Protein 5E56 (pdb70)

Structure (mmCIF, N/CA/C/O backbone):
data_5E56
#
_entry.id   5E56
#
_cell.length_a   47.538
_cell.length_b   36.598
_cell.length_c   65.149
_cell.angle_alpha   90.00
_cell.angle_beta   105.13
_cell.angle_gamma   90.00
#
_symmetry.space_group_name_H-M   'C 1 2 1'
#
loop_
_entity.id
_entity.type
_entity.pdbx_description
1 polymer 'Cytotoxic T-lymphocyte protein 4'
2 non-polymer 'SODIUM ION'
3 water water
#
loop_
_atom_site.group_PDB
_atom_site.id
_atom_site.type_symbol
_atom_site.label_atom_id
_atom_site.label_alt_id
_atom_site.label_comp_id
_atom_site.label_asym_id
_atom_site.label_entity_id
_atom_site.label_seq_id
_atom_site.pdbx_PDB_ins_code
_atom_site.Cartn_x
_atom_site.Cartn_y
_atom_site.Cartn_z
_atom_site.occupancy
_atom_site.B_iso_or_equiv
_atom_site.auth_seq_id
_atom_site.auth_comp_id
_atom_site.auth_asym_id
_atom_site.auth_atom_id
_atom_site.pdbx_PDB_model_num
ATOM 1 N N . ILE A 1 1 ? 5.768 11.461 4.621 1.00 36.57 1 ILE A N 1
ATOM 2 C CA . ILE A 1 1 ? 6.458 11.041 5.840 1.00 31.25 1 ILE A CA 1
ATOM 3 C C . ILE A 1 1 ? 6.168 11.971 7.021 1.00 38.85 1 ILE A C 1
ATOM 4 O O . ILE A 1 1 ? 5.972 13.174 6.843 1.00 42.76 1 ILE A O 1
ATOM 9 N N . GLN A 1 2 ? 6.115 11.392 8.221 1.00 30.51 2 GLN A N 1
ATOM 10 C CA . GLN A 1 2 ? 5.850 12.125 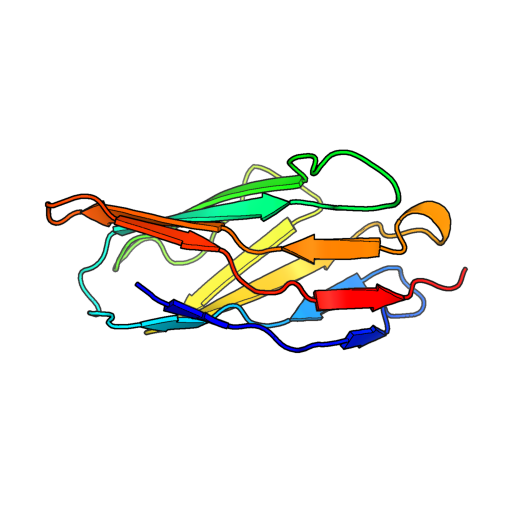9.453 1.00 28.99 2 GLN A CA 1
ATOM 11 C C . GLN A 1 2 ? 7.112 12.177 10.303 1.00 31.74 2 GLN A C 1
ATOM 12 O O . GLN A 1 2 ? 7.795 11.169 10.463 1.00 30.85 2 GLN A O 1
ATOM 18 N N . VAL A 1 3 ? 7.417 13.349 10.853 1.00 26.06 3 VAL A N 1
ATOM 19 C CA . VAL A 1 3 ? 8.631 13.523 11.642 1.00 24.42 3 VAL A CA 1
ATOM 20 C C . VAL A 1 3 ? 8.255 13.926 13.062 1.00 28.01 3 VAL A C 1
ATOM 21 O O . VAL A 1 3 ? 7.432 14.817 13.264 1.00 28.89 3 VAL A O 1
ATOM 25 N N . THR A 1 4 ? 8.845 13.263 14.048 1.00 26.77 4 THR A N 1
ATOM 26 C CA . THR A 1 4 ? 8.550 13.599 15.436 1.00 26.97 4 THR A CA 1
ATOM 27 C C . THR A 1 4 ? 9.828 13.751 16.243 1.00 26.86 4 THR A C 1
ATOM 28 O O . THR A 1 4 ? 10.871 13.168 15.916 1.00 26.24 4 THR A O 1
ATOM 32 N N . GLN A 1 5 ? 9.746 14.572 17.278 1.00 24.86 5 GLN A N 1
ATOM 33 C CA . GLN A 1 5 ? 10.878 14.877 18.136 1.00 24.92 5 GLN A CA 1
ATOM 34 C C . GLN A 1 5 ? 10.301 15.348 19.466 1.00 27.05 5 GLN A C 1
ATOM 35 O O . GLN A 1 5 ? 9.134 15.746 19.521 1.00 27.55 5 GLN A O 1
ATOM 41 N N . PRO A 1 6 ? 11.084 15.262 20.556 1.00 26.92 6 PRO A N 1
ATOM 42 C CA . PRO A 1 6 ? 10.521 15.646 21.857 1.00 26.17 6 PRO A CA 1
ATOM 43 C C . PRO A 1 6 ? 10.228 17.141 21.929 1.00 27.76 6 PRO A C 1
ATOM 44 O O . PRO A 1 6 ? 10.822 17.929 21.206 1.00 30.14 6 PRO A O 1
ATOM 48 N N A SER A 1 7 ? 9.313 17.524 22.811 0.41 29.03 7 SER A N 1
ATOM 49 N N B SER A 1 7 ? 9.317 17.533 22.810 0.59 29.03 7 SER A N 1
ATOM 50 C CA A SER A 1 7 ? 8.885 18.913 22.894 0.41 30.72 7 SER A CA 1
ATOM 51 C CA B SER A 1 7 ? 8.897 18.927 22.859 0.59 30.78 7 SER A CA 1
ATOM 52 C C A SER A 1 7 ? 9.959 19.838 23.456 0.41 30.39 7 SER A C 1
ATOM 53 C C B SER A 1 7 ? 9.921 19.866 23.493 0.59 30.40 7 SER A C 1
ATOM 54 O O A SER A 1 7 ? 10.158 20.944 22.954 0.41 33.27 7 SER A O 1
ATOM 55 O O B SER A 1 7 ? 10.045 21.018 23.078 0.59 31.80 7 SER A O 1
ATOM 60 N N . VAL A 1 8 ? 10.640 19.385 24.504 1.00 30.79 8 VAL A N 1
ATOM 61 C CA . VAL A 1 8 ? 11.618 20.218 25.215 1.00 32.64 8 VAL A CA 1
ATOM 62 C C . VAL A 1 8 ? 12.858 19.430 25.627 1.00 38.75 8 VAL A C 1
ATOM 63 O O . VAL A 1 8 ? 12.788 18.230 25.887 1.00 38.41 8 VAL A O 1
ATOM 67 N N . VAL A 1 9 ? 13.993 20.120 25.673 1.00 33.63 9 VAL A N 1
ATOM 68 C CA . VAL A 1 9 ? 15.227 19.571 26.210 1.00 31.66 9 VAL A CA 1
ATOM 69 C C . VAL A 1 9 ? 15.955 20.687 26.941 1.00 32.75 9 VAL A C 1
ATOM 70 O O . VAL A 1 9 ? 15.962 21.835 26.489 1.00 36.55 9 VAL A O 1
ATOM 74 N N . LEU A 1 10 ? 16.538 20.356 28.089 1.00 33.20 10 LEU A N 1
ATOM 75 C CA . LEU A 1 10 ? 17.396 21.278 28.812 1.00 32.54 10 LEU A CA 1
ATOM 76 C C . LEU A 1 10 ? 18.832 20.976 28.402 1.00 39.10 10 LEU A C 1
ATOM 77 O O . LEU A 1 10 ? 19.277 19.833 28.495 1.00 42.19 10 LEU A O 1
ATOM 82 N N . ALA A 1 11 ? 19.550 21.985 27.916 1.00 37.31 11 ALA A N 1
ATOM 83 C CA . ALA A 1 11 ? 20.948 21.783 27.557 1.00 34.48 11 ALA A CA 1
ATOM 84 C C . ALA A 1 11 ? 21.782 21.639 28.826 1.00 37.12 11 ALA A C 1
ATOM 85 O O . ALA A 1 11 ? 21.412 22.145 29.888 1.00 43.45 11 ALA A O 1
ATOM 87 N N . SER A 1 12 ? 22.908 20.945 28.717 1.00 37.04 12 SER A N 1
ATOM 88 C CA . SER A 1 12 ? 23.797 20.775 29.857 1.00 36.56 12 SER A CA 1
ATOM 89 C C . SER A 1 12 ? 24.520 22.078 30.188 1.00 45.68 12 SER A C 1
ATOM 90 O O . SER A 1 12 ? 24.483 23.040 29.413 1.00 44.04 12 SER A O 1
ATOM 93 N N . SER A 1 13 ? 25.189 22.100 31.337 1.00 45.69 13 SER A N 1
ATOM 94 C CA . SER A 1 13 ? 25.962 23.261 31.756 1.00 47.15 13 SER A CA 1
ATOM 95 C C . SER A 1 13 ? 27.107 23.555 30.788 1.00 48.70 13 SER A C 1
ATOM 96 O O . SER A 1 13 ? 27.688 24.638 30.813 1.00 51.21 13 SER A O 1
ATOM 99 N N . HIS A 1 14 ? 27.422 22.584 29.936 1.00 44.86 14 HIS A N 1
ATOM 100 C CA . HIS A 1 14 ? 28.466 22.745 28.932 1.00 46.95 14 HIS A CA 1
ATOM 101 C C . HIS A 1 14 ? 27.917 23.077 27.544 1.00 44.32 14 HIS A C 1
ATOM 102 O O . HIS A 1 14 ? 28.641 22.987 26.551 1.00 49.36 14 HIS A O 1
ATOM 109 N N . GLY A 1 15 ? 26.645 23.461 27.472 1.00 40.99 15 GLY A N 1
ATOM 110 C CA . GLY A 1 15 ? 26.043 23.872 26.211 1.00 36.15 15 GLY A CA 1
ATOM 111 C C . GLY A 1 15 ? 25.835 22.745 25.209 1.00 37.60 15 GLY A C 1
ATOM 112 O O . GLY A 1 15 ? 25.955 22.942 23.992 1.00 36.35 15 GLY A O 1
ATOM 113 N N . VAL A 1 16 ? 25.515 21.560 25.722 1.00 35.05 16 VAL A N 1
ATOM 114 C CA . VAL A 1 16 ? 25.263 20.393 24.888 1.00 35.25 16 VAL A CA 1
ATOM 115 C C . VAL A 1 16 ? 23.824 19.914 25.039 1.00 32.39 16 VAL A C 1
ATOM 116 O O . VAL A 1 16 ? 23.351 19.709 26.153 1.00 34.86 16 VAL A O 1
ATOM 120 N N . ALA A 1 17 ? 23.131 19.737 23.917 1.00 29.50 17 ALA A N 1
ATOM 121 C CA . ALA A 1 17 ? 21.759 19.232 23.935 1.00 31.43 17 ALA A CA 1
ATOM 122 C C . ALA A 1 17 ? 21.625 18.056 22.987 1.00 29.92 17 ALA A C 1
ATOM 123 O O . ALA A 1 17 ? 22.049 18.139 21.844 1.00 28.48 17 ALA A O 1
ATOM 125 N N . SER A 1 18 ? 21.037 16.960 23.457 1.00 27.05 18 SER A N 1
ATOM 126 C CA . SER A 1 18 ? 20.774 15.804 22.604 1.00 24.16 18 SER A CA 1
ATOM 127 C C . SER A 1 18 ? 19.294 15.470 22.538 1.00 24.51 18 SER A C 1
ATOM 128 O O . SER A 1 18 ? 18.579 15.571 23.543 1.00 27.88 18 SER A O 1
ATOM 131 N N . PHE A 1 19 ? 18.842 15.064 21.356 1.00 25.13 19 PHE A N 1
ATOM 132 C CA . PHE A 1 19 ? 17.462 14.638 21.169 1.00 27.62 19 PHE A CA 1
ATOM 133 C C . PHE A 1 19 ? 17.339 13.819 19.887 1.00 25.47 19 PHE A C 1
ATOM 134 O O . PHE A 1 19 ? 18.148 13.974 18.959 1.00 22.55 19 PHE A O 1
ATOM 142 N N . PRO A 1 20 ? 16.346 12.920 19.838 1.00 25.53 20 PRO A N 1
ATOM 143 C CA . PRO A 1 20 ? 16.077 12.137 18.634 1.00 26.20 20 PRO A CA 1
ATOM 144 C C . PRO A 1 20 ? 15.095 12.795 17.678 1.00 28.55 20 PRO A C 1
ATOM 145 O O . PRO A 1 20 ? 14.213 13.557 18.081 1.00 27.42 20 PRO A O 1
ATOM 149 N N A CYS A 1 21 ? 15.260 12.496 16.395 0.45 24.24 21 CYS A N 1
ATOM 150 N N B CYS A 1 21 ? 15.280 12.499 16.399 0.55 24.22 21 CYS A N 1
ATOM 151 C CA A CYS A 1 21 ? 14.278 12.853 15.380 0.45 24.11 21 CYS A CA 1
ATOM 152 C CA B CYS A 1 21 ? 14.333 12.849 15.357 0.55 24.71 21 CYS A CA 1
ATOM 153 C C A CYS A 1 21 ? 13.909 11.619 14.589 0.45 26.13 21 CYS A C 1
ATOM 154 C C B CYS A 1 21 ? 13.939 11.540 14.703 0.55 25.97 21 CYS A C 1
ATOM 155 O O A CYS A 1 21 ? 14.744 11.042 13.896 0.45 28.12 21 CYS A O 1
ATOM 156 O O B CYS A 1 21 ? 14.802 10.817 14.218 0.55 28.55 21 CYS A O 1
ATOM 161 N N . GLU A 1 22 ? 12.648 11.229 14.703 1.00 24.82 22 GLU A N 1
ATOM 162 C CA . GLU A 1 22 ? 12.166 9.985 14.137 1.00 26.38 22 GLU A CA 1
ATOM 163 C C . GLU A 1 22 ? 11.287 10.288 12.940 1.00 27.31 22 GLU A C 1
ATOM 164 O O . GLU A 1 22 ? 10.554 11.273 12.939 1.00 28.44 22 GLU A O 1
ATOM 170 N N . TYR A 1 23 ? 11.356 9.452 11.911 1.00 26.03 23 TYR A N 1
ATOM 171 C CA . TYR A 1 23 ? 10.451 9.625 10.785 1.00 22.68 23 TYR A CA 1
ATOM 172 C C . TYR A 1 23 ? 9.766 8.322 10.441 1.00 24.19 23 TYR A C 1
ATOM 173 O O . TYR A 1 23 ? 10.231 7.238 10.802 1.00 24.46 23 TYR A O 1
ATOM 182 N N . SER A 1 24 ? 8.646 8.432 9.744 1.00 22.49 24 SER A N 1
ATOM 183 C CA . SER A 1 24 ? 7.875 7.260 9.381 1.00 24.63 24 SER A CA 1
ATOM 184 C C . SER A 1 24 ? 7.011 7.612 8.180 1.00 27.32 24 SER A C 1
ATOM 185 O O . SER A 1 24 ? 6.667 8.778 7.994 1.00 30.24 24 SER A O 1
ATOM 188 N N . PRO A 1 25 ? 6.695 6.618 7.337 1.00 26.62 25 PRO A N 1
ATOM 189 C CA . PRO A 1 25 ? 7.239 5.259 7.412 1.00 25.26 25 PRO A CA 1
ATOM 190 C C . PRO A 1 25 ? 8.713 5.235 7.005 1.00 24.17 25 PRO A C 1
ATOM 191 O O . PRO A 1 25 ? 9.204 6.134 6.331 1.00 27.32 25 PRO A O 1
ATOM 195 N N . SER A 1 26 ? 9.409 4.188 7.422 1.00 21.12 26 SER A N 1
ATOM 196 C CA . SER A 1 26 ? 10.834 4.094 7.150 1.00 20.37 26 SER A CA 1
ATOM 197 C C . SER A 1 26 ? 11.247 2.681 6.793 1.00 21.20 26 SER A C 1
ATOM 198 O O . SER A 1 26 ? 10.635 1.694 7.201 1.00 24.45 26 SER A O 1
ATOM 201 N N . HIS A 1 27 ? 12.332 2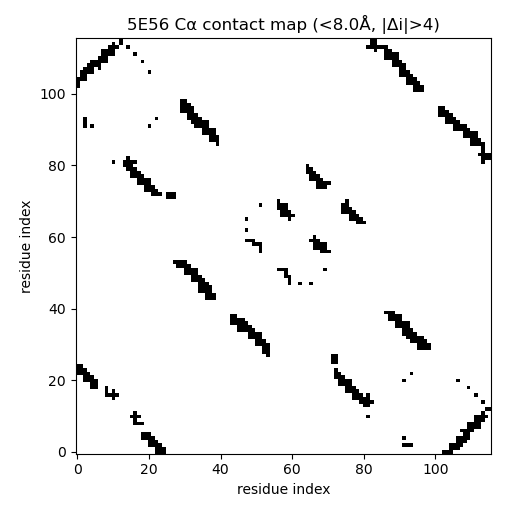.604 6.022 1.00 22.66 27 HIS A N 1
ATOM 202 C CA . HIS A 1 27 ? 12.956 1.318 5.715 1.00 25.87 27 HIS A CA 1
ATOM 203 C C . HIS A 1 27 ? 14.451 1.461 5.922 1.00 27.17 27 HIS A C 1
ATOM 204 O O . HIS A 1 27 ? 14.997 2.546 5.771 1.00 25.89 27 HIS A O 1
ATOM 211 N N A ASN A 1 28 ? 15.098 0.344 6.251 0.47 33.29 28 ASN A N 1
ATOM 212 N N B ASN A 1 28 ? 15.114 0.366 6.270 0.53 33.79 28 ASN A N 1
ATOM 213 C CA A ASN A 1 28 ? 16.539 0.321 6.492 0.47 34.16 28 ASN A CA 1
ATOM 214 C CA B ASN A 1 28 ? 16.548 0.436 6.521 0.53 33.84 28 ASN A CA 1
ATOM 215 C C A ASN A 1 28 ? 17.334 0.764 5.270 0.47 32.43 28 ASN A C 1
ATOM 216 C C B ASN A 1 28 ? 17.324 0.850 5.274 0.53 32.37 28 ASN A C 1
ATOM 217 O O A ASN A 1 28 ? 18.496 1.140 5.376 0.47 31.20 28 ASN A O 1
ATOM 218 O O B ASN A 1 28 ? 18.461 1.303 5.367 0.53 29.45 28 ASN A O 1
ATOM 227 N N . THR A 1 29 ? 16.681 0.724 4.116 1.00 27.74 29 THR A N 1
ATOM 228 C CA . THR A 1 29 ? 17.302 1.037 2.838 1.00 25.37 29 THR A CA 1
ATOM 229 C C . THR A 1 29 ? 17.184 2.508 2.410 1.00 25.68 29 THR A C 1
ATOM 230 O O . THR A 1 29 ? 17.728 2.913 1.380 1.00 26.33 29 THR A O 1
ATOM 234 N N . ASP A 1 30 ? 16.487 3.312 3.197 1.00 21.35 30 ASP A N 1
ATOM 235 C CA . ASP A 1 30 ? 16.267 4.709 2.850 1.00 20.43 30 ASP A CA 1
ATOM 236 C C . ASP A 1 30 ? 17.571 5.520 2.822 1.00 19.94 30 ASP A C 1
ATOM 237 O O . ASP A 1 30 ? 18.497 5.267 3.609 1.00 21.10 30 ASP A O 1
ATOM 242 N N . GLU A 1 31 ? 17.624 6.509 1.937 1.00 19.18 31 GLU A N 1
ATOM 243 C CA . GLU A 1 31 ? 18.639 7.544 2.019 1.00 17.94 31 GLU A CA 1
ATOM 244 C C . GLU A 1 31 ? 17.938 8.826 2.390 1.00 20.66 31 GLU A C 1
ATOM 245 O O . GLU A 1 31 ? 16.953 9.211 1.748 1.00 21.26 31 GLU A O 1
ATOM 251 N N . VAL A 1 32 ? 18.401 9.475 3.452 1.00 19.35 32 VAL A N 1
ATOM 252 C CA . VAL A 1 32 ? 17.699 10.643 3.957 1.00 20.81 32 VAL A CA 1
ATOM 253 C C . VAL A 1 32 ? 18.619 11.818 4.216 1.00 23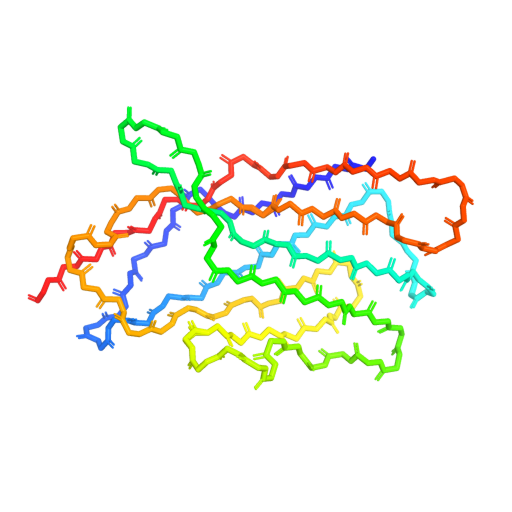.58 32 VAL A C 1
ATOM 254 O O . VAL A 1 32 ? 19.750 11.650 4.681 1.00 26.99 32 VAL A O 1
ATOM 258 N N . ARG A 1 33 ? 18.135 13.010 3.889 1.00 20.68 33 ARG A N 1
ATOM 259 C CA . ARG A 1 33 ? 18.865 14.232 4.183 1.00 19.92 33 ARG A CA 1
ATOM 260 C C . ARG A 1 33 ? 18.181 14.896 5.376 1.00 21.63 33 ARG A C 1
ATOM 261 O O . ARG A 1 33 ? 16.971 15.128 5.362 1.00 21.34 33 ARG A O 1
ATOM 269 N N . VAL A 1 34 ? 18.946 15.142 6.433 1.00 20.27 34 VAL A N 1
ATOM 270 C CA . VAL A 1 34 ? 18.405 15.696 7.660 1.00 20.61 34 VAL A CA 1
ATOM 271 C C . VAL A 1 34 ? 19.012 17.067 7.882 1.00 21.82 34 VAL A C 1
ATOM 272 O O . VAL A 1 34 ? 20.234 17.237 7.836 1.00 22.51 34 VAL A O 1
ATOM 276 N N . THR A 1 35 ? 18.151 18.055 8.089 1.00 20.30 35 THR A N 1
ATOM 277 C CA . THR A 1 35 ? 18.592 19.407 8.367 1.00 19.27 35 THR A CA 1
ATOM 278 C C . THR A 1 35 ? 18.037 19.818 9.711 1.00 20.88 35 THR A C 1
ATOM 279 O O . THR A 1 35 ? 16.869 19.549 10.018 1.00 22.29 35 THR A O 1
ATOM 283 N N . VAL A 1 36 ? 18.874 20.449 10.522 1.00 20.12 36 VAL A N 1
ATOM 284 C CA . VAL A 1 36 ? 18.401 21.025 11.777 1.00 20.42 36 VAL A CA 1
ATOM 285 C C . VAL A 1 36 ? 18.248 22.520 11.532 1.00 20.50 36 VAL A C 1
ATOM 286 O O . VAL A 1 36 ? 19.169 23.185 11.052 1.00 22.38 36 VAL A O 1
ATOM 290 N N . LEU A 1 37 ? 17.060 23.040 11.833 1.00 22.46 37 LEU A N 1
ATOM 291 C CA . LEU A 1 37 ? 16.775 24.466 11.721 1.00 25.43 37 LEU A CA 1
ATOM 292 C C . LEU A 1 37 ? 16.488 25.060 13.092 1.00 25.16 37 LEU A C 1
ATOM 293 O O . LEU A 1 37 ? 15.977 24.370 13.983 1.00 26.73 37 LEU A O 1
ATOM 298 N N A ARG A 1 38 ? 16.808 26.337 13.257 0.55 25.90 38 ARG A N 1
ATOM 299 N N B ARG A 1 38 ? 16.804 26.337 13.263 0.45 25.92 38 ARG A N 1
ATOM 300 C CA A ARG A 1 38 ? 16.512 27.038 14.499 0.55 27.76 38 ARG A CA 1
ATOM 301 C CA B ARG A 1 38 ? 16.493 27.017 14.512 0.45 27.77 38 ARG A CA 1
ATOM 302 C C A ARG A 1 38 ? 15.480 28.131 14.259 0.55 31.47 38 ARG A C 1
ATOM 303 C C B ARG A 1 38 ? 15.513 28.161 14.298 0.45 31.34 38 ARG A C 1
ATOM 304 O O A ARG A 1 38 ? 15.588 28.893 13.299 0.55 31.86 38 ARG A O 1
ATOM 305 O O B ARG A 1 38 ? 15.691 28.990 13.404 0.45 32.98 38 ARG A O 1
ATOM 320 N N . GLN A 1 39 ? 14.479 28.203 15.130 1.00 30.74 39 GLN A N 1
ATOM 321 C CA . GLN A 1 39 ? 13.491 29.260 15.0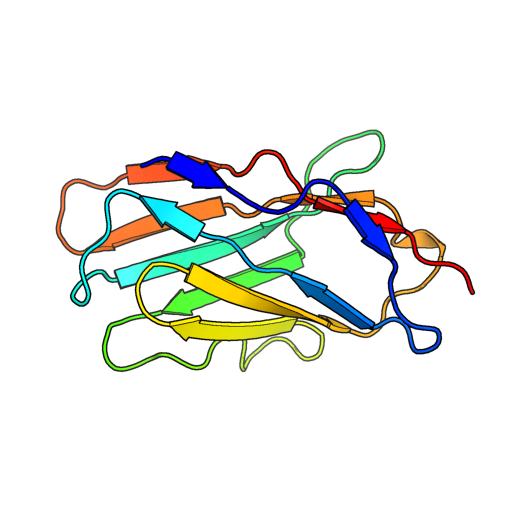65 1.00 34.06 39 GLN A CA 1
ATOM 322 C C . GLN A 1 39 ? 13.465 30.014 16.385 1.00 40.23 39 GLN A C 1
ATOM 323 O O . GLN A 1 39 ? 13.408 29.409 17.457 1.00 40.51 39 GLN A O 1
ATOM 329 N N . THR A 1 40 ? 13.528 31.338 16.302 1.00 51.57 40 THR A N 1
ATOM 330 C CA . THR A 1 40 ? 13.329 32.188 17.472 1.00 64.52 40 THR A CA 1
ATOM 331 C C . THR A 1 40 ? 12.049 32.990 17.250 1.00 70.67 40 THR A C 1
ATOM 332 O O . THR A 1 40 ? 10.978 32.409 17.070 1.00 73.33 40 THR A O 1
A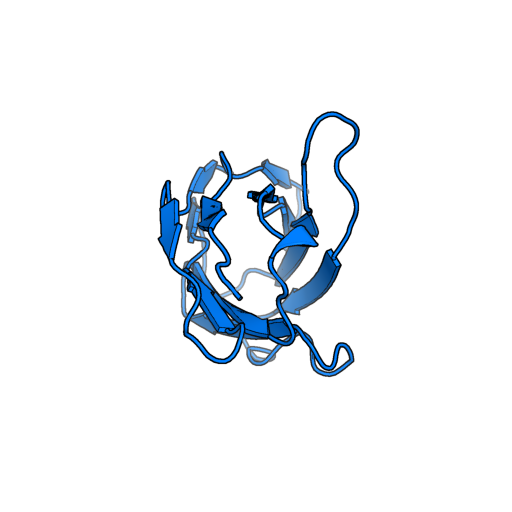TOM 336 N N . ASN A 1 41 ? 12.147 34.315 17.237 1.00 71.95 41 ASN A N 1
ATOM 337 C CA . ASN A 1 41 ? 10.963 35.132 17.020 1.00 77.65 41 ASN A CA 1
ATOM 338 C C . ASN A 1 41 ? 10.672 35.362 15.543 1.00 80.69 41 ASN A C 1
ATOM 339 O O . ASN A 1 41 ? 9.632 35.921 15.187 1.00 82.90 41 ASN A O 1
ATOM 344 N N . ASP A 1 42 ? 11.585 34.921 14.683 1.00 77.94 42 ASP A N 1
ATOM 345 C CA . ASP A 1 42 ? 11.412 35.119 13.249 1.00 72.51 42 ASP A CA 1
ATOM 346 C C . ASP A 1 42 ? 11.661 33.873 12.407 1.00 70.84 42 ASP A C 1
ATOM 347 O O . ASP A 1 42 ? 11.131 32.800 12.698 1.00 71.13 42 ASP A O 1
ATOM 352 N N . GLN A 1 43 ? 12.462 34.035 11.358 1.00 69.79 43 GLN A N 1
ATOM 353 C CA . GLN A 1 43 ? 12.676 32.983 10.371 1.00 63.69 43 GLN A CA 1
ATOM 354 C C . GLN A 1 43 ? 13.321 31.749 10.981 1.00 45.38 43 GLN A C 1
ATOM 355 O O . GLN A 1 43 ? 13.863 31.795 12.089 1.00 47.45 43 GLN A O 1
ATOM 361 N N . MET A 1 44 ? 13.241 30.642 10.252 1.00 46.13 44 MET A N 1
ATOM 362 C CA . MET A 1 44 ? 13.943 29.431 10.633 1.00 46.44 44 MET A CA 1
ATOM 363 C C . MET A 1 44 ? 15.255 29.381 9.883 1.00 51.21 44 MET A C 1
ATOM 364 O O . MET A 1 44 ? 15.277 29.349 8.655 1.00 58.78 44 MET A O 1
ATOM 369 N N . THR A 1 45 ? 16.351 29.385 10.627 1.00 43.62 45 THR A N 1
ATOM 370 C CA . THR A 1 45 ? 17.666 29.371 10.017 1.00 41.16 45 THR A CA 1
ATOM 371 C C . THR A 1 45 ? 18.280 27.984 10.107 1.00 37.87 45 THR A C 1
ATOM 372 O O . THR A 1 45 ? 18.066 27.255 11.073 1.00 32.00 45 THR A O 1
ATOM 376 N N . GLU A 1 46 ? 19.037 27.620 9.084 1.00 33.73 46 GLU A N 1
ATOM 377 C CA . GLU A 1 46 ? 19.690 26.327 9.038 1.00 30.77 46 GLU A CA 1
ATOM 378 C C . GLU A 1 46 ? 20.892 26.282 9.983 1.00 30.88 46 GLU A C 1
ATOM 379 O O . GLU A 1 46 ? 21.745 27.163 9.953 1.00 32.35 46 GLU A O 1
ATOM 385 N N . VAL A 1 47 ? 20.945 25.248 10.819 1.00 29.21 47 VAL A N 1
ATOM 386 C CA . VAL A 1 47 ? 22.047 25.057 11.762 1.00 27.01 47 VAL A CA 1
ATOM 387 C C . VAL A 1 47 ? 23.101 24.096 11.189 1.00 26.82 47 VAL A C 1
ATOM 388 O O . VAL A 1 47 ? 24.302 24.393 11.186 1.00 27.44 47 VAL A O 1
ATOM 392 N N . CYS A 1 48 ? 22.643 22.960 10.681 1.00 25.36 48 CYS A N 1
ATOM 393 C CA . CYS A 1 48 ? 23.530 21.966 10.078 1.00 27.28 48 CYS A CA 1
ATOM 394 C C . CYS A 1 48 ? 22.690 21.003 9.262 1.00 22.54 48 CYS A C 1
ATOM 395 O O . CYS A 1 48 ? 21.478 20.904 9.451 1.00 23.49 48 CYS A O 1
ATOM 398 N N . ALA A 1 49 ? 23.331 20.295 8.341 1.00 22.61 49 ALA A N 1
ATOM 399 C CA . ALA A 1 49 ? 22.622 19.327 7.525 1.00 22.80 49 ALA A CA 1
ATOM 400 C C . ALA A 1 49 ? 23.568 18.197 7.138 1.00 22.04 49 ALA A C 1
ATOM 401 O O . ALA A 1 49 ? 24.781 18.409 7.035 1.00 24.44 49 ALA A O 1
ATOM 403 N N . THR A 1 50 ? 23.013 17.004 6.941 1.00 21.87 50 THR A N 1
ATOM 404 C CA . THR A 1 50 ? 23.803 15.854 6.527 1.00 21.58 50 THR A CA 1
ATOM 405 C C . THR A 1 50 ? 22.938 14.846 5.779 1.00 21.90 50 THR A C 1
ATOM 406 O O . THR A 1 50 ? 21.708 14.888 5.855 1.00 21.75 50 THR A O 1
ATOM 410 N N . THR A 1 51 ? 23.573 13.933 5.058 1.00 22.37 51 THR A N 1
ATOM 411 C CA . THR A 1 51 ? 22.853 12.843 4.414 1.00 19.27 51 THR A CA 1
ATOM 412 C C . THR A 1 51 ? 23.290 11.513 4.994 1.00 21.62 51 THR A C 1
ATOM 413 O O . THR A 1 51 ? 24.486 11.268 5.169 1.00 25.38 51 THR A O 1
ATOM 417 N N . PHE A 1 52 ? 22.309 10.683 5.340 1.00 20.01 52 PHE A N 1
ATOM 418 C CA . PHE A 1 52 ? 22.554 9.341 5.858 1.00 19.20 52 PHE A CA 1
ATOM 419 C C . PHE A 1 52 ? 22.081 8.290 4.862 1.00 21.16 52 PHE A C 1
ATOM 420 O O . PHE A 1 52 ? 21.140 8.527 4.088 1.00 22.98 52 PHE A O 1
ATOM 428 N N . THR A 1 53 ? 22.694 7.111 4.913 1.00 19.66 53 THR A N 1
ATOM 429 C CA . THR A 1 53 ? 22.216 5.950 4.161 1.00 19.98 53 THR A CA 1
ATOM 430 C C . THR A 1 53 ? 22.294 4.711 5.061 1.00 19.51 53 THR A C 1
ATOM 431 O O . THR A 1 53 ? 22.679 4.816 6.227 1.00 22.81 53 THR A O 1
ATOM 435 N N . GLU A 1 54 ? 21.959 3.534 4.528 1.00 22.09 54 GLU A N 1
ATOM 436 C CA . GLU A 1 54 ? 22.057 2.307 5.315 1.00 26.46 54 GLU A CA 1
ATOM 437 C C . GLU A 1 54 ? 23.482 2.087 5.825 1.00 28.52 54 GLU A C 1
ATOM 438 O O . GLU A 1 54 ? 23.686 1.555 6.919 1.00 31.72 54 GLU A O 1
ATOM 444 N N . LYS A 1 55 ? 24.468 2.508 5.030 1.00 27.68 55 LYS A N 1
ATOM 445 C CA . LYS A 1 55 ? 25.872 2.272 5.351 1.00 26.57 55 LYS A CA 1
ATOM 446 C C . LYS A 1 55 ? 26.499 3.491 6.012 1.00 22.63 55 LYS A C 1
ATOM 447 O O . LYS A 1 55 ? 27.386 3.382 6.862 1.00 28.58 55 LYS A O 1
ATOM 453 N N . ASN A 1 56 ? 26.046 4.660 5.590 1.00 21.77 56 ASN A N 1
ATOM 454 C CA . ASN A 1 56 ? 26.606 5.907 6.076 1.00 22.37 56 ASN A CA 1
ATOM 455 C C . ASN A 1 56 ? 25.758 6.429 7.221 1.00 21.51 56 ASN A C 1
ATOM 456 O O . ASN A 1 56 ? 24.817 7.191 7.010 1.00 21.32 56 ASN A O 1
ATOM 461 N N . THR A 1 57 ? 26.122 6.007 8.430 1.00 22.98 57 THR A N 1
ATOM 462 C CA . THR A 1 57 ? 25.265 6.210 9.594 1.00 23.78 57 THR A CA 1
ATOM 463 C C . THR A 1 57 ? 25.792 7.243 10.587 1.00 26.87 57 THR A C 1
ATOM 464 O O . THR A 1 57 ? 25.103 7.572 11.551 1.00 27.09 57 THR A O 1
ATOM 468 N N . VAL A 1 58 ? 26.998 7.754 10.362 1.00 25.98 58 VAL A N 1
ATOM 469 C CA . VAL A 1 58 ? 27.583 8.755 11.247 1.00 27.43 58 VAL A CA 1
ATOM 470 C C . VAL A 1 58 ? 27.671 10.080 10.505 1.00 29.51 58 VAL A C 1
ATOM 471 O O . VAL A 1 58 ? 28.455 10.225 9.562 1.00 33.43 58 VAL A O 1
ATOM 475 N N . GLY A 1 59 ? 26.873 11.050 10.926 1.00 23.58 59 GLY A N 1
ATOM 476 C CA . GLY A 1 59 ? 26.675 12.238 10.125 1.00 25.96 59 GLY A CA 1
ATOM 477 C C . GLY A 1 59 ? 27.251 13.516 10.692 1.00 23.50 59 GLY A C 1
ATOM 478 O O . GLY A 1 59 ? 27.841 13.534 11.782 1.00 25.43 59 GLY A O 1
ATOM 479 N N . PHE A 1 60 ? 27.077 14.584 9.920 1.00 21.06 60 PHE A N 1
ATOM 480 C CA . PHE A 1 60 ? 27.493 15.922 10.311 1.00 20.85 60 PHE A CA 1
ATOM 481 C C . PHE A 1 60 ? 28.995 15.980 10.585 1.00 23.82 60 PHE A C 1
ATOM 482 O O . PHE A 1 60 ? 29.437 16.757 11.422 1.00 25.61 60 PHE A O 1
ATOM 490 N N . LEU A 1 61 ? 29.786 15.168 9.884 1.00 23.02 61 LEU A N 1
ATOM 491 C CA . LEU A 1 61 ? 31.230 15.192 10.103 1.00 25.07 61 LEU A CA 1
ATOM 492 C C . LEU A 1 61 ? 31.849 16.545 9.724 1.00 25.47 61 LEU A C 1
ATOM 493 O O . LEU A 1 61 ? 32.919 16.900 10.212 1.00 31.18 61 LEU A O 1
ATOM 498 N N . ASP A 1 62 ? 31.149 17.304 8.881 1.00 25.71 62 ASP A N 1
ATOM 499 C CA . ASP A 1 62 ? 31.629 18.618 8.457 1.00 27.67 62 ASP A CA 1
ATOM 500 C C . ASP A 1 62 ? 31.116 19.789 9.298 1.00 28.80 62 ASP A C 1
ATOM 501 O O . ASP A 1 62 ? 31.369 20.946 8.976 1.00 28.22 62 ASP A O 1
ATOM 506 N N . TYR A 1 63 ? 30.422 19.493 10.392 1.00 26.29 63 TYR A N 1
ATOM 507 C CA . TYR A 1 63 ? 29.993 20.540 11.319 1.00 28.89 63 TYR A CA 1
ATOM 508 C C . TYR A 1 63 ? 30.537 20.262 12.710 1.00 29.99 63 TYR A C 1
ATOM 509 O O . TYR A 1 63 ? 30.189 19.246 13.307 1.00 30.16 63 TYR A O 1
ATOM 518 N N . PRO A 1 64 ? 31.365 21.166 13.247 1.00 30.27 64 PRO A N 1
ATOM 519 C CA . PRO A 1 64 ? 31.940 20.927 14.576 1.00 29.67 64 PRO A CA 1
ATOM 520 C C . PRO A 1 64 ? 30.911 20.929 15.697 1.00 31.77 64 PRO A C 1
ATOM 521 O O . PRO A 1 64 ? 31.166 20.365 16.756 1.00 39.78 64 PRO A O 1
ATOM 525 N N A PHE A 1 65 ? 29.761 21.557 15.489 0.48 28.02 65 PHE A N 1
ATOM 526 N N B PHE A 1 65 ? 29.756 21.537 15.445 0.52 27.05 65 PHE A N 1
ATOM 527 C CA A PHE A 1 65 ? 28.801 21.676 16.588 0.48 28.11 65 PHE A CA 1
ATOM 528 C CA B PHE A 1 65 ? 28.769 21.760 16.501 0.52 28.51 65 PHE A CA 1
ATOM 529 C C A PHE A 1 65 ? 27.621 20.719 16.508 0.48 29.14 65 PHE A C 1
ATOM 530 C C B PHE A 1 65 ? 27.492 20.933 16.340 0.52 28.85 65 PHE A C 1
ATOM 531 O O A PHE A 1 65 ? 26.825 20.648 17.442 0.48 29.85 65 PHE A O 1
ATOM 532 O O B PHE A 1 65 ? 26.513 21.158 17.049 0.52 28.91 65 PHE A O 1
ATOM 547 N N . CYS A 1 66 ? 27.500 19.985 15.406 1.00 25.61 66 CYS A N 1
ATOM 548 C CA . CYS A 1 66 ? 26.413 19.003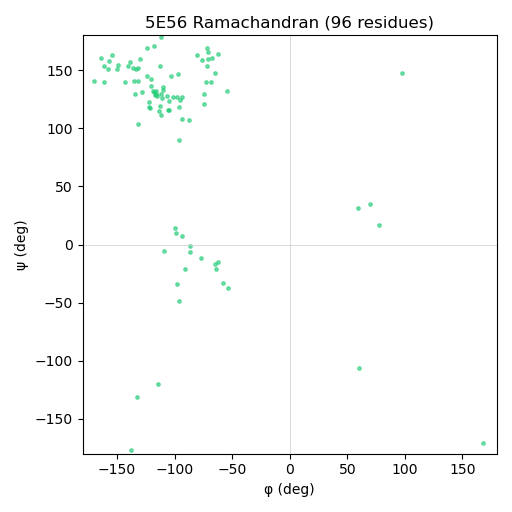 15.278 1.00 21.81 66 CYS A CA 1
ATOM 549 C C . CYS A 1 66 ? 26.995 17.619 15.108 1.00 26.60 66 CYS A C 1
ATOM 550 O O . CYS A 1 66 ? 27.999 17.453 14.422 1.00 25.11 66 CYS A O 1
ATOM 553 N N . SER A 1 67 ? 26.354 16.632 15.723 1.00 25.01 67 SER A N 1
ATOM 554 C CA . SER A 1 67 ? 26.718 15.233 15.544 1.00 26.97 67 SER A CA 1
ATOM 555 C C . SER A 1 67 ? 25.421 14.455 15.430 1.00 26.26 67 SER A C 1
ATOM 556 O O . SER A 1 67 ? 24.361 14.908 15.876 1.00 26.19 67 SER A O 1
ATOM 559 N N . GLY A 1 68 ? 25.477 13.282 14.821 1.00 24.09 68 GLY A N 1
ATOM 560 C CA . GLY A 1 68 ? 24.265 12.507 14.663 1.00 27.21 68 GLY A CA 1
ATOM 561 C C . GLY A 1 68 ? 24.554 11.113 14.174 1.00 25.13 68 GLY A C 1
ATOM 562 O O . GLY A 1 68 ? 25.438 10.911 13.347 1.00 25.90 68 GLY A O 1
ATOM 563 N N . THR A 1 69 ? 23.821 10.147 14.705 1.00 25.54 69 THR A N 1
ATOM 564 C CA . THR A 1 69 ? 23.926 8.784 14.224 1.00 26.74 69 THR A CA 1
ATOM 565 C C . THR A 1 69 ? 22.542 8.328 13.807 1.00 29.40 69 THR A C 1
ATOM 566 O O . THR A 1 69 ? 21.532 8.699 14.410 1.00 32.07 69 THR A O 1
ATOM 570 N N . PHE A 1 70 ? 22.505 7.524 12.760 1.00 27.18 70 PHE A N 1
ATOM 571 C CA . PHE A 1 70 ? 21.271 7.089 12.142 1.00 26.84 70 PHE A CA 1
ATOM 572 C C . PHE A 1 70 ? 21.047 5.648 12.558 1.00 27.66 70 PHE A C 1
ATOM 573 O O . PHE A 1 70 ? 21.864 4.776 12.252 1.00 30.77 70 PHE A O 1
ATOM 581 N N . ASN A 1 71 ? 19.970 5.395 13.299 1.00 28.46 71 ASN A N 1
ATOM 582 C CA . ASN A 1 71 ? 19.665 4.038 13.744 1.00 37.15 71 ASN A CA 1
ATOM 583 C C . ASN A 1 71 ? 18.214 3.682 13.471 1.00 41.37 71 ASN A C 1
ATOM 584 O O . ASN A 1 71 ? 17.315 4.127 14.183 1.00 40.97 71 ASN A O 1
ATOM 589 N N . GLU A 1 72 ? 18.009 2.881 12.429 1.00 49.55 72 GLU A N 1
ATOM 590 C CA . GLU A 1 72 ? 16.680 2.488 11.971 1.00 56.26 72 GLU A CA 1
ATOM 591 C C . GLU A 1 72 ? 15.818 3.679 11.554 1.00 52.14 72 GLU A C 1
ATOM 592 O O . GLU A 1 72 ? 16.042 4.288 10.503 1.00 53.64 72 GLU A O 1
ATOM 598 N N . SER A 1 73 ? 14.839 4.009 12.389 1.00 37.00 73 SER A N 1
ATOM 599 C CA . SER A 1 73 ? 13.830 4.997 12.038 1.00 29.33 73 SER A CA 1
ATOM 600 C C . SER A 1 73 ? 14.135 6.364 12.639 1.00 35.01 73 SER A C 1
ATOM 601 O O . SER A 1 73 ? 13.296 7.260 12.606 1.00 36.21 73 SER A O 1
ATOM 604 N N . ARG A 1 74 ? 15.323 6.533 13.206 1.00 31.38 74 ARG A N 1
ATOM 605 C CA . ARG A 1 74 ? 15.597 7.809 13.852 1.00 31.64 74 ARG A CA 1
ATOM 606 C C . ARG A 1 74 ? 17.050 8.260 13.824 1.00 31.03 74 ARG A C 1
ATOM 607 O O . ARG A 1 74 ? 17.979 7.454 13.737 1.00 33.26 74 ARG A O 1
ATOM 615 N N . VAL A 1 75 ? 17.222 9.569 13.908 1.00 26.99 75 VAL A N 1
ATOM 616 C CA . VAL A 1 75 ? 18.546 10.157 14.018 1.00 26.86 75 VAL A CA 1
ATOM 617 C C . VAL A 1 75 ? 18.709 10.638 15.442 1.00 29.17 75 VAL A C 1
ATOM 618 O O . VAL A 1 75 ? 17.845 11.341 15.976 1.00 28.09 75 VAL A O 1
ATOM 622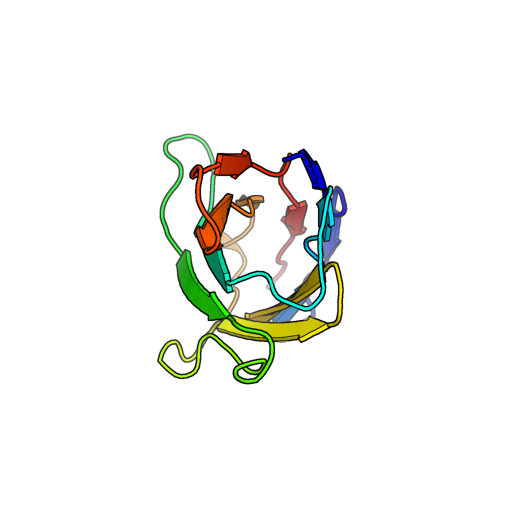 N N . ASN A 1 76 ? 19.790 10.226 16.083 1.00 25.85 76 ASN A N 1
ATOM 623 C CA . ASN A 1 76 ? 20.101 10.731 17.408 1.00 23.97 76 ASN A CA 1
ATOM 624 C C . ASN A 1 76 ? 21.037 11.925 17.295 1.00 30.30 76 ASN A C 1
ATOM 625 O O . ASN A 1 76 ? 22.214 11.779 16.943 1.00 27.87 76 ASN A O 1
ATOM 630 N N . LEU A 1 77 ? 20.496 13.109 17.564 1.00 24.85 77 LEU A N 1
ATOM 631 C CA . LEU A 1 77 ? 21.224 14.360 17.361 1.00 22.77 77 LEU A CA 1
ATOM 632 C C . LEU A 1 77 ? 21.874 14.887 18.628 1.00 25.59 77 LEU A C 1
ATOM 633 O O . LEU A 1 77 ? 21.340 14.729 19.731 1.00 25.94 77 LEU A O 1
ATOM 638 N N . THR A 1 78 ? 23.025 15.527 18.456 1.00 24.09 78 THR A N 1
ATOM 639 C CA . THR A 1 78 ? 23.664 16.266 19.516 1.00 25.38 78 THR A CA 1
ATOM 640 C C . THR A 1 78 ? 24.114 17.606 18.948 1.00 26.83 78 THR A C 1
ATOM 641 O O . THR A 1 78 ? 24.733 17.669 17.883 1.00 27.58 78 THR A O 1
ATOM 645 N N . ILE A 1 79 ? 23.762 18.676 19.643 1.00 25.26 79 ILE A N 1
ATOM 646 C CA . ILE A 1 79 ? 24.195 20.013 19.274 1.00 25.75 79 ILE A CA 1
ATOM 647 C C . ILE A 1 79 ? 25.073 20.544 20.397 1.00 28.17 79 ILE A C 1
ATOM 648 O O . ILE A 1 79 ? 24.696 20.487 21.569 1.00 29.84 79 ILE A O 1
ATOM 653 N N . GLN A 1 80 ? 26.251 21.046 20.043 1.00 28.08 80 GLN A N 1
ATOM 654 C CA . GLN A 1 80 ? 27.216 21.503 21.029 1.00 33.16 80 GLN A CA 1
ATOM 655 C C . GLN A 1 80 ? 27.480 22.989 20.853 1.00 34.18 80 GLN A C 1
ATOM 656 O O . GLN A 1 80 ? 27.037 23.587 19.872 1.00 34.25 80 GLN A O 1
ATOM 662 N N . GLY A 1 81 ? 28.191 23.578 21.810 1.00 37.28 81 GLY A N 1
ATOM 663 C CA . GLY A 1 81 ? 28.600 24.969 21.713 1.00 36.14 81 GLY A CA 1
ATOM 664 C C . GLY A 1 81 ? 27.483 25.950 22.023 1.00 41.43 81 GLY A C 1
ATOM 665 O O . GLY A 1 81 ? 27.581 27.138 21.714 1.00 43.78 81 GLY A O 1
ATOM 666 N N . LEU A 1 82 ? 26.421 25.459 22.652 1.00 39.33 82 LEU A N 1
ATOM 667 C CA . LEU A 1 82 ? 25.242 26.281 22.915 1.00 39.25 82 LEU A CA 1
ATOM 668 C C . LEU A 1 82 ? 25.457 27.318 24.019 1.00 39.06 82 LEU A C 1
ATOM 669 O O . LEU A 1 82 ? 26.104 27.047 25.035 1.00 43.26 82 LEU A O 1
ATOM 674 N N . ARG A 1 83 ? 24.914 28.511 23.799 1.00 43.37 83 ARG A N 1
ATOM 675 C CA . ARG A 1 83 ? 24.962 29.588 24.781 1.00 45.42 83 ARG A CA 1
ATOM 676 C C . ARG A 1 83 ? 23.534 30.021 25.050 1.00 42.90 83 ARG A C 1
ATOM 677 O O . ARG A 1 83 ? 22.628 29.622 24.328 1.00 41.93 83 ARG A O 1
ATOM 685 N N . ALA A 1 84 ? 23.330 30.841 26.077 1.00 46.42 84 ALA A N 1
ATOM 686 C CA . ALA A 1 84 ? 21.984 31.270 26.446 1.00 44.08 84 ALA A CA 1
ATOM 687 C C . ALA A 1 84 ? 21.226 31.887 25.271 1.00 44.67 84 ALA A C 1
ATOM 688 O O . ALA A 1 84 ? 20.023 31.675 25.121 1.00 46.25 84 ALA A O 1
ATOM 690 N N . VAL A 1 85 ? 21.935 32.638 24.432 1.00 46.41 85 VAL A N 1
ATOM 691 C CA . VAL A 1 85 ? 21.310 33.275 23.278 1.00 48.48 85 VAL A CA 1
ATOM 692 C C . VAL A 1 85 ? 20.787 32.255 22.270 1.00 47.33 85 VAL A C 1
ATOM 693 O O . VAL A 1 85 ? 19.968 32.592 21.416 1.00 50.05 85 VAL A O 1
ATOM 697 N N . ASP A 1 86 ? 21.255 31.013 22.380 1.00 41.48 86 ASP A N 1
ATOM 698 C CA . ASP A 1 86 ? 20.874 29.952 21.452 1.00 41.69 86 ASP A CA 1
ATOM 699 C C . ASP A 1 86 ? 19.586 29.234 21.852 1.00 40.02 86 ASP A C 1
ATOM 700 O O . ASP A 1 86 ? 19.133 28.329 21.144 1.00 38.40 86 ASP A O 1
ATOM 705 N N . THR A 1 87 ? 19.006 29.632 22.985 1.00 41.56 87 THR A N 1
ATOM 706 C CA . THR A 1 87 ? 17.695 29.122 23.385 1.00 39.79 87 THR A CA 1
ATOM 707 C C . THR A 1 87 ? 16.702 29.369 22.255 1.00 42.13 87 THR A C 1
ATOM 708 O O . THR A 1 87 ? 16.639 30.469 21.703 1.00 41.92 87 THR A O 1
ATOM 712 N N . GLY A 1 88 ? 15.940 28.343 21.898 1.00 36.18 88 GLY A N 1
ATOM 713 C CA . GLY A 1 88 ? 14.977 28.470 20.824 1.00 35.21 88 GLY A CA 1
ATOM 714 C C . GLY A 1 88 ? 14.445 27.125 20.386 1.00 37.32 88 GLY A C 1
ATOM 715 O O . GLY A 1 88 ? 14.711 26.101 21.019 1.00 32.22 88 GLY A O 1
ATOM 716 N N . LEU A 1 89 ? 13.700 27.130 19.287 1.00 32.58 89 LEU A N 1
ATOM 717 C CA . LEU A 1 89 ? 13.060 25.923 18.800 1.00 29.31 89 LEU A CA 1
ATOM 718 C C . LEU A 1 89 ? 13.914 25.310 17.708 1.00 30.98 89 LEU A C 1
ATOM 719 O O . LEU A 1 89 ? 14.270 25.985 16.745 1.00 30.06 89 LEU A O 1
ATOM 724 N N . TYR A 1 90 ? 14.243 24.029 17.855 1.00 24.04 90 TYR A N 1
ATOM 725 C CA . TYR A 1 90 ? 15.109 23.351 16.900 1.00 26.47 90 TYR A CA 1
ATOM 726 C C . TYR A 1 90 ? 14.324 22.287 16.160 1.00 24.81 90 TYR A C 1
ATOM 727 O O . TYR A 1 90 ? 13.854 21.319 16.761 1.00 26.38 90 TYR A O 1
ATOM 736 N N . LEU A 1 91 ? 14.163 22.485 14.854 1.00 25.57 91 LEU A N 1
ATOM 737 C CA . LEU A 1 91 ? 13.283 21.645 14.058 1.00 23.82 91 LEU A CA 1
ATOM 738 C C . LEU A 1 91 ? 14.048 20.716 13.164 1.00 24.18 91 LEU A C 1
ATOM 739 O O . LEU A 1 91 ? 15.066 21.100 12.571 1.00 23.24 91 LEU A O 1
ATOM 744 N N A CYS A 1 92 ? 13.608 19.465 13.101 0.66 20.90 92 CYS A N 1
ATOM 745 N N B CYS A 1 92 ? 13.513 19.510 13.008 0.34 22.02 92 CYS A N 1
ATOM 746 C CA A CYS A 1 92 ? 14.186 18.553 12.134 0.66 22.24 92 CYS A CA 1
ATOM 747 C CA B CYS A 1 92 ? 14.135 18.477 12.195 0.34 22.86 92 CYS A CA 1
ATOM 748 C C A CYS A 1 92 ? 13.391 18.607 10.855 0.66 19.44 92 CYS A C 1
ATOM 749 C C B CYS A 1 92 ? 13.436 18.323 10.839 0.34 19.75 92 CYS A C 1
ATOM 750 O O A CYS A 1 92 ? 12.158 18.580 10.863 0.66 19.16 92 CYS A O 1
ATOM 751 O O B CYS A 1 92 ? 12.285 17.874 10.778 0.34 19.66 92 CYS A O 1
ATOM 756 N N . LYS A 1 93 ? 14.127 18.695 9.758 1.00 20.04 93 LYS A N 1
ATOM 757 C CA . LYS A 1 93 ? 13.595 18.515 8.409 1.00 22.23 93 LYS A CA 1
ATOM 758 C C . LYS A 1 93 ? 14.209 17.230 7.859 1.00 20.74 93 LYS A C 1
ATOM 759 O O . LYS A 1 93 ? 15.430 17.056 7.893 1.00 21.29 93 LYS A O 1
ATOM 765 N N . VAL A 1 94 ? 13.366 16.323 7.375 1.00 20.49 94 VAL A N 1
ATOM 766 C CA . VAL A 1 94 ? 13.814 15.046 6.832 1.00 18.40 94 VAL A CA 1
ATOM 767 C C . VAL A 1 94 ? 13.343 14.918 5.393 1.00 18.89 94 VAL A C 1
ATOM 768 O O . VAL A 1 94 ? 12.148 15.053 5.108 1.00 20.47 94 VAL A O 1
ATOM 772 N N . GLU A 1 95 ? 14.293 14.729 4.477 1.00 18.01 95 GLU A N 1
ATOM 773 C CA . GLU A 1 95 ? 13.986 14.514 3.062 1.00 17.45 95 GLU A CA 1
ATOM 774 C C . GLU A 1 95 ? 14.339 13.091 2.664 1.00 20.35 95 GLU A C 1
ATOM 775 O O . GLU A 1 95 ? 15.455 12.624 2.914 1.00 19.74 95 GLU A O 1
ATOM 781 N N . LEU A 1 96 ? 13.405 12.402 2.025 1.00 18.19 96 LEU A N 1
ATOM 782 C CA . LEU A 1 96 ? 13.677 11.054 1.544 1.00 20.16 96 LEU A CA 1
ATOM 783 C C . LEU A 1 96 ? 14.293 11.187 0.154 1.00 19.65 96 LEU A C 1
ATOM 784 O O . LEU A 1 96 ? 13.595 11.534 -0.800 1.00 20.70 96 LEU A O 1
ATOM 789 N N . MET A 1 97 ? 15.602 10.938 0.047 1.00 18.51 97 MET A N 1
ATOM 790 C CA . MET A 1 97 ? 16.329 11.178 -1.193 1.00 19.31 97 MET A CA 1
ATOM 791 C C . MET A 1 97 ? 16.364 9.967 -2.113 1.00 20.73 97 MET A C 1
ATOM 792 O O . MET A 1 97 ? 16.621 10.103 -3.310 1.00 21.22 97 MET A O 1
ATOM 797 N N . TYR A 1 98 ? 16.152 8.783 -1.536 1.00 19.06 98 TYR A N 1
ATOM 798 C CA . TYR A 1 98 ? 16.089 7.536 -2.290 1.00 18.51 98 TYR A CA 1
ATOM 799 C C . TYR A 1 98 ? 15.383 6.523 -1.394 1.00 21.73 98 TYR A C 1
ATOM 800 O O . TYR A 1 98 ? 15.624 6.501 -0.187 1.00 22.56 98 TYR A O 1
ATOM 809 N N . PRO A 1 99 ? 14.505 5.683 -1.963 1.00 20.37 99 PRO A N 1
ATOM 810 C CA . PRO A 1 99 ? 14.108 5.600 -3.366 1.00 20.02 99 PRO A CA 1
ATOM 811 C C . PRO A 1 99 ? 13.076 6.666 -3.676 1.00 21.06 99 PRO A C 1
ATOM 812 O O . PRO A 1 99 ? 12.453 7.211 -2.758 1.00 23.98 99 PRO A O 1
ATOM 816 N N . PRO A 1 100 ? 12.875 6.945 -4.965 1.00 21.14 100 PRO A N 1
ATOM 817 C CA . PRO A 1 100 ? 11.776 7.837 -5.333 1.00 24.29 100 PRO A CA 1
ATOM 818 C C . PRO A 1 100 ? 10.420 7.174 -5.043 1.00 25.45 100 PRO A C 1
ATOM 819 O O . PRO A 1 100 ? 10.340 5.947 -4.926 1.00 23.70 100 PRO A O 1
ATOM 823 N N . PRO A 1 101 ? 9.346 7.964 -4.946 1.00 25.14 101 PRO A N 1
ATOM 824 C CA . PRO A 1 101 ? 9.314 9.422 -5.094 1.00 27.35 101 PRO A CA 1
ATOM 825 C C . PRO A 1 101 ? 9.846 10.163 -3.870 1.00 25.08 101 PRO A C 1
ATOM 826 O O . PRO A 1 101 ? 9.887 9.644 -2.756 1.00 22.82 101 PRO A O 1
ATOM 830 N N . TYR A 1 102 ? 10.241 11.405 -4.101 1.00 22.71 102 TYR A N 1
ATOM 831 C CA . TYR A 1 102 ? 10.718 12.290 -3.044 1.00 20.76 102 TYR A CA 1
ATOM 832 C C . TYR A 1 102 ? 9.618 12.702 -2.074 1.00 20.01 102 TYR A C 1
ATOM 833 O O . TYR A 1 102 ? 8.494 13.002 -2.485 1.00 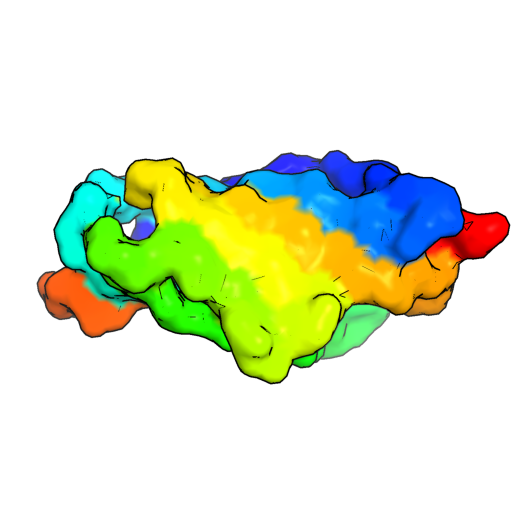23.52 102 TYR A O 1
ATOM 842 N N . PHE A 1 103 ? 9.973 12.738 -0.790 1.00 19.28 103 PHE A N 1
ATOM 843 C CA . PHE A 1 103 ? 9.105 13.282 0.251 1.00 22.26 103 PHE A CA 1
ATOM 844 C C . PHE A 1 103 ? 9.925 14.155 1.190 1.00 19.95 103 PHE A C 1
ATOM 845 O O . PHE A 1 103 ? 11.129 13.938 1.386 1.00 19.72 103 PHE A O 1
ATOM 853 N N . VAL A 1 104 ? 9.272 15.142 1.786 1.00 21.00 104 VAL A N 1
ATOM 854 C CA . VAL A 1 104 ? 9.905 15.930 2.827 1.00 19.90 104 VAL A CA 1
ATOM 855 C C . VAL A 1 104 ? 8.933 16.099 3.982 1.00 19.72 104 VAL A C 1
ATOM 856 O O . VAL A 1 104 ? 7.728 16.278 3.789 1.00 22.81 104 VAL A O 1
ATOM 860 N N . GLY A 1 105 ? 9.466 16.020 5.195 1.00 20.68 105 GLY A N 1
ATOM 861 C CA . GLY A 1 105 ? 8.662 16.204 6.383 1.00 21.63 105 GLY A CA 1
ATOM 862 C C . GLY A 1 105 ? 9.349 17.130 7.369 1.00 21.09 105 GLY A C 1
ATOM 863 O O . GLY A 1 105 ? 10.581 17.187 7.420 1.00 21.18 105 GLY A O 1
ATOM 864 N N . MET A 1 106 ? 8.549 17.835 8.159 1.00 21.76 106 MET A N 1
ATOM 865 C CA . MET A 1 106 ? 9.060 18.700 9.208 1.00 21.83 106 MET A CA 1
ATOM 866 C C . MET A 1 106 ? 8.596 18.245 10.570 1.00 21.39 106 MET A C 1
ATOM 867 O O . MET A 1 106 ? 7.398 18.032 10.782 1.00 24.54 106 MET A O 1
ATOM 872 N N . GLY A 1 107 ? 9.523 18.148 11.511 1.00 23.33 107 GLY A N 1
ATOM 873 C CA . GLY A 1 107 ? 9.143 17.899 12.897 1.00 24.69 107 GLY A CA 1
ATOM 874 C C . GLY A 1 107 ? 8.463 19.109 13.535 1.00 27.74 107 GLY A C 1
ATOM 875 O O . GLY A 1 107 ? 8.525 20.210 12.983 1.00 25.62 107 GLY A O 1
ATOM 876 N N . ASN A 1 108 ? 7.803 18.930 14.687 1.00 27.55 108 ASN A N 1
ATOM 877 C CA . ASN A 1 108 ? 7.173 20.056 15.381 1.00 30.67 108 ASN A CA 1
ATOM 878 C C . ASN A 1 108 ? 8.172 20.924 16.142 1.00 26.25 108 ASN A C 1
ATOM 879 O O . ASN A 1 108 ? 7.836 22.014 16.606 1.00 31.94 108 ASN A O 1
ATOM 884 N N . GLY A 1 109 ? 9.394 20.423 16.269 1.00 25.10 109 GLY A N 1
ATOM 885 C CA . GLY A 1 109 ? 10.458 21.168 16.911 1.00 27.79 109 GLY A CA 1
ATOM 886 C C . GLY A 1 109 ? 10.661 20.791 18.361 1.00 24.59 109 GLY A C 1
ATOM 887 O O . GLY A 1 109 ? 9.708 20.444 19.063 1.00 27.98 109 GLY A O 1
ATOM 888 N N . THR A 1 110 ? 11.916 20.873 18.795 1.00 26.22 110 THR A N 1
ATOM 889 C CA . THR A 1 110 ? 12.288 20.636 20.183 1.00 25.35 110 THR A CA 1
ATOM 890 C C . THR A 1 110 ? 12.760 21.962 20.748 1.00 29.25 110 THR A C 1
ATOM 891 O O . THR A 1 110 ? 13.713 22.553 20.236 1.00 27.86 110 THR A O 1
ATOM 895 N N . GLN A 1 111 ? 12.083 22.445 21.782 1.00 28.72 111 GLN A N 1
ATOM 896 C CA . GLN A 1 111 ? 12.522 23.663 22.441 1.00 31.87 111 GLN A CA 1
ATOM 897 C C . GLN A 1 111 ? 13.746 23.331 23.277 1.00 33.15 111 GLN A C 1
ATOM 898 O O . GLN A 1 111 ? 13.688 22.473 24.152 1.00 33.14 111 GLN A O 1
ATOM 904 N N . ILE A 1 112 ? 14.861 23.992 22.986 1.00 30.99 112 ILE A N 1
ATOM 905 C CA . ILE A 1 112 ? 16.077 23.805 23.768 1.00 31.56 112 ILE A CA 1
ATOM 906 C C . ILE A 1 112 ? 16.332 25.006 24.667 1.00 33.60 112 ILE A C 1
ATOM 907 O O . ILE A 1 112 ? 16.565 26.116 24.182 1.00 35.80 112 ILE A O 1
ATOM 912 N N . TYR A 1 113 ? 16.291 24.791 25.980 1.00 32.78 113 TYR A N 1
ATOM 913 C CA . TYR A 1 113 ? 16.605 25.859 26.914 1.00 35.32 113 TYR A CA 1
ATOM 914 C C . TYR A 1 113 ? 18.076 25.805 27.291 1.00 39.24 113 TYR A C 1
ATOM 915 O O . TYR A 1 113 ? 18.577 24.764 27.711 1.00 38.33 113 TYR A O 1
ATOM 924 N N . VAL A 1 114 ? 18.765 26.932 27.127 1.00 40.70 114 VAL A N 1
ATOM 925 C CA . VAL A 1 114 ? 20.179 27.022 27.466 1.00 37.61 114 VAL A CA 1
ATOM 926 C C . VAL A 1 114 ? 20.394 28.109 28.512 1.00 42.16 114 VAL A C 1
ATOM 927 O O . VAL A 1 114 ? 20.117 29.283 28.269 1.00 45.76 114 VAL A O 1
ATOM 931 N N . ILE A 1 115 ? 20.882 27.712 29.680 1.00 42.82 115 ILE A N 1
ATOM 932 C CA . ILE A 1 115 ? 21.186 28.660 30.745 1.00 49.65 115 ILE A CA 1
ATOM 933 C C . ILE A 1 115 ? 22.698 28.733 30.895 1.00 55.44 115 ILE A C 1
ATOM 934 O O . ILE A 1 115 ? 23.365 27.699 30.940 1.00 59.55 115 ILE A O 1
ATOM 939 N N . ASP A 1 116 ? 23.245 29.944 30.966 1.00 59.20 116 ASP A N 1
ATOM 940 C CA . ASP A 1 116 ? 24.697 30.106 31.052 1.00 59.95 116 ASP A CA 1
ATOM 941 C C . ASP A 1 116 ? 25.257 29.661 32.401 1.00 62.43 116 ASP A C 1
ATOM 942 O O . ASP A 1 116 ? 24.869 30.178 33.448 1.00 65.31 116 ASP A O 1
#

Radius of gyration: 13.65 Å; Cα contacts (8 Å, |Δi|>4): 312; chains: 1; bounding box: 26×35×37 Å

CATH classification: 2.60.40.10

Nearest PDB structures (foldseek):
  5e5m-assembly4_G  TM=9.532E-01  e=1.282E-19  Mus musculus
  1i8l-assembly2_D  TM=9.467E-01  e=3.184E-16  Homo sapiens
  4kkn-assembly1_A  TM=9.197E-01  e=2.093E-16  Bos taurus
  6rpj-assembly2_C  TM=9.409E-01  e=2.219E-15  Homo sapiens
  7dv4-assembly1_A  TM=9.374E-01  e=8.236E-15  Homo sapiens

Solvent-accessible surface area: 6581 Å² total; per-residue (Å²): 54,111,10,67,25,47,87,92,27,130,10,51,112,159,5,50,2,64,6,36,1,71,3,47,103,36,120,97,75,5,63,0,92,0,6,1,23,80,53,94,146,116,151,87,66,109,20,0,22,21,58,0,32,81,175,77,46,81,6,3,152,114,61,118,80,4,49,4,64,19,96,142,28,91,2,53,3,33,4,78,57,19,144,38,114,15,42,6,42,1,10,0,63,2,11,20,78,117,54,105,91,117,92,76,7,84,4,141,6,0,41,0,104,5,127,145

Sequence (116 aa):
IQVTQPSSVVLASSHGVASFPCCEYSPSHNNTDEVRVTVLRRQTNDQMTEVCATTFTEKNTVGFLDYPFFCSGTFNESRVNLTIQGLRAVDTGLYLCCKVELMYPPPYFVGMGNGTQIYVID

InterPro domains:
  IPR003599 Immunoglobulin domain subtype [SM00409] (43-152)
  IPR007110 Immunoglobulin-like domain [PS50835] (32-132)
  IPR008096 Cytotoxic T-lymphocyte antigen 4 [PR01720] (17-34)
  IPR008096 Cytotoxic T-lymphocyte antigen 4 [PR01720] (36-62)
  IPR008096 Cytotoxic T-lymphocyte antigen 4 [PR01720] (78-92)
  IPR008096 Cytotoxic T-lymphocyte antigen 4 [PR01720] (110-122)
  IPR013106 Immunoglobulin V-set domain [PF07686] (41-151)
  IPR013106 Immunoglobulin V-set domain [SM00406] (53-131)
  IPR013783 Immunoglobulin-like fold [G3DSA:2.60.40.10] (36-165)
  IPR036179 Immunoglobulin-like domain superfamily [SSF48726] (38-158)
  IPR040216 Cytotoxic T-lymphocyte protein 4/CD28 [PTHR11494] (22-223)

Foldseek 3Di:
DEKEWDAEWEADLQAKTKIKIFDPDFDLAWKKKKWKWWDDPDDTHTDAIWIAGNPRFWTPPVPPFWTWGDDTGMIIIMGGPHAQVRFTWIKIWMWGPPDDDIDIYIYPTYGYGYDD

B-factor: mean 34.23, std 13.71, range [17.45, 97.69]

GO terms:
  GO:0009897 external side of plasma membrane (C, IDA)

Secondary structure (DSSP, 8-state):
-EEE--SEEEPPTTS-EEEEEEEES--TT-EEEEEEEEESSSPEEEEEEEEE-SS--EE-TT-TTEEEEEETTEEEEEE-S--GGG-EEEEEEEEEEESSSPEEEE---EEEE---

Organism: Mus musculus (NCBI:txid10090)